Protein AF-A0A6M3Y3E1-F1 (afdb_monomer_lite)

Foldseek 3Di:
DPPPQPQDDLVVQLVLVQCCCCPVVVFVDKDAQQDFPFQLPDRARMKGDDPNFIETEHEDSAPVVVVVVCPRQQNDPPGAHAGLAYEYEYAPPRDQQVPADAQYWYWHDDPNDIHTDHHDDDDPPDRRPDDHDPRRVVRSVVSVVVVVVVVVVVD

Organism: NCBI:txid1070528

Structure (mmCIF, N/CA/C/O backbone):
data_AF-A0A6M3Y3E1-F1
#
_entry.id   AF-A0A6M3Y3E1-F1
#
loop_
_atom_site.group_PDB
_atom_site.id
_atom_site.type_symbol
_atom_site.label_atom_id
_atom_site.label_alt_id
_atom_site.label_comp_id
_atom_site.label_asym_id
_atom_site.label_entity_id
_atom_site.label_seq_id
_atom_site.pdbx_PDB_ins_code
_atom_site.Cartn_x
_atom_site.Cartn_y
_atom_site.Cartn_z
_atom_site.occupancy
_atom_site.B_iso_or_equiv
_atom_site.auth_seq_id
_atom_site.auth_comp_id
_atom_site.auth_asym_id
_atom_site.auth_atom_id
_atom_site.pdbx_PDB_model_num
ATOM 1 N N . LEU A 1 1 ? -15.604 -12.790 -28.915 1.00 36.16 1 LEU A N 1
ATOM 2 C CA . LEU A 1 1 ? -16.269 -12.763 -27.596 1.00 36.16 1 LEU A CA 1
ATOM 3 C C . LEU A 1 1 ? -15.591 -11.668 -26.795 1.00 36.16 1 LEU A C 1
ATOM 5 O O . LEU A 1 1 ? -14.444 -11.846 -26.408 1.00 36.16 1 LEU A O 1
ATOM 9 N N . VAL A 1 2 ? -16.218 -10.499 -26.695 1.00 36.09 2 VAL A N 1
ATOM 10 C CA . VAL A 1 2 ? -15.693 -9.407 -25.870 1.00 36.09 2 VAL A CA 1
ATOM 11 C C . VAL A 1 2 ? -15.930 -9.839 -24.429 1.00 36.09 2 VAL A C 1
ATOM 13 O O . VAL A 1 2 ? -17.075 -10.034 -24.037 1.00 36.09 2 VAL A O 1
ATOM 16 N N . THR A 1 3 ? -14.861 -10.113 -23.687 1.00 44.59 3 THR A N 1
ATOM 17 C CA . THR A 1 3 ? -14.948 -10.364 -22.248 1.00 44.59 3 THR A CA 1
ATOM 18 C C . THR A 1 3 ? -15.520 -9.107 -21.610 1.00 44.59 3 THR A C 1
ATOM 20 O O . THR A 1 3 ? -14.906 -8.047 -21.733 1.00 44.59 3 THR A O 1
ATOM 23 N N . GLU A 1 4 ? -16.696 -9.208 -20.993 1.00 49.97 4 GLU A N 1
ATOM 24 C CA . GLU A 1 4 ? -17.245 -8.141 -20.160 1.00 49.97 4 GLU A CA 1
ATOM 25 C C . GLU A 1 4 ? -16.169 -7.743 -19.146 1.00 49.97 4 GLU A C 1
ATOM 27 O O . GLU A 1 4 ? -15.728 -8.554 -18.328 1.00 49.97 4 GLU A O 1
ATOM 32 N N . PHE A 1 5 ? -15.668 -6.514 -19.263 1.00 56.28 5 PHE A N 1
ATOM 33 C CA . PHE A 1 5 ? -14.891 -5.919 -18.192 1.00 56.28 5 PHE A CA 1
ATOM 34 C C . PHE A 1 5 ? -15.868 -5.738 -17.039 1.00 56.28 5 PHE A C 1
ATOM 36 O O . PHE A 1 5 ? -16.832 -4.987 -17.168 1.00 56.28 5 PHE A O 1
ATOM 43 N N . ASP A 1 6 ? -15.650 -6.462 -15.947 1.00 60.41 6 ASP A N 1
ATOM 44 C CA . ASP A 1 6 ? -16.401 -6.256 -14.716 1.00 60.41 6 ASP A CA 1
ATOM 45 C C . ASP A 1 6 ? -16.026 -4.853 -14.211 1.00 60.41 6 ASP A C 1
ATOM 47 O O . ASP A 1 6 ? -14.926 -4.640 -13.694 1.00 60.41 6 ASP A O 1
ATOM 51 N N . ILE A 1 7 ? -16.861 -3.851 -14.503 1.00 67.12 7 ILE A N 1
ATOM 52 C CA . ILE A 1 7 ? -16.610 -2.461 -14.110 1.00 67.12 7 ILE A CA 1
ATOM 53 C C . ILE A 1 7 ? -16.870 -2.383 -12.607 1.00 67.12 7 ILE A C 1
ATOM 55 O O . ILE A 1 7 ? -17.998 -2.188 -12.164 1.00 67.12 7 ILE A O 1
ATOM 59 N N . MET A 1 8 ? -15.810 -2.581 -11.827 1.00 82.19 8 MET A N 1
ATOM 60 C CA . MET A 1 8 ? -15.843 -2.428 -10.378 1.00 82.19 8 MET A CA 1
ATOM 61 C C . MET A 1 8 ? -15.592 -0.971 -10.007 1.00 82.19 8 MET A C 1
ATOM 63 O O . MET A 1 8 ? -14.658 -0.339 -10.512 1.00 82.19 8 MET A O 1
ATOM 67 N N . ASP A 1 9 ? -16.411 -0.450 -9.099 1.00 89.75 9 ASP A N 1
ATOM 68 C CA . ASP A 1 9 ? -16.215 0.886 -8.551 1.00 89.75 9 ASP A CA 1
ATOM 69 C C . ASP A 1 9 ? -14.927 0.954 -7.708 1.00 89.75 9 ASP A C 1
ATOM 71 O O . ASP A 1 9 ? -14.523 -0.021 -7.065 1.00 89.75 9 ASP A O 1
ATOM 75 N N . HIS A 1 10 ? -14.273 2.118 -7.698 1.00 91.81 10 HIS A N 1
ATOM 76 C CA . HIS A 1 10 ? -13.030 2.336 -6.951 1.00 91.81 10 HIS A CA 1
ATOM 77 C C . HIS A 1 10 ? -13.244 2.151 -5.448 1.00 91.81 10 HIS A C 1
ATOM 79 O O . HIS A 1 10 ? -12.417 1.533 -4.779 1.00 91.81 10 HIS A O 1
ATOM 85 N N . ILE A 1 11 ? -14.392 2.601 -4.931 1.00 93.62 11 ILE A N 1
ATOM 86 C CA . ILE A 1 11 ? -14.766 2.418 -3.522 1.00 93.62 11 ILE A CA 1
ATOM 87 C C . ILE A 1 11 ? -14.892 0.926 -3.195 1.00 93.62 11 ILE A C 1
ATOM 89 O O . ILE A 1 11 ? -14.373 0.473 -2.172 1.00 93.62 11 ILE A O 1
ATOM 93 N N . GLU A 1 12 ? -15.503 0.133 -4.083 1.00 95.12 12 GLU A N 1
ATOM 94 C CA . GLU A 1 12 ? -15.565 -1.316 -3.888 1.00 95.12 12 GLU A CA 1
ATOM 95 C C . GLU A 1 12 ? -14.156 -1.927 -3.868 1.00 95.12 12 GLU A C 1
ATOM 97 O O . GLU A 1 12 ? -13.854 -2.726 -2.980 1.00 95.12 12 GLU A O 1
ATOM 102 N N . LEU A 1 13 ? -13.264 -1.545 -4.789 1.00 96.19 13 LEU A N 1
ATOM 103 C CA . LEU A 1 13 ? -11.883 -2.046 -4.793 1.00 9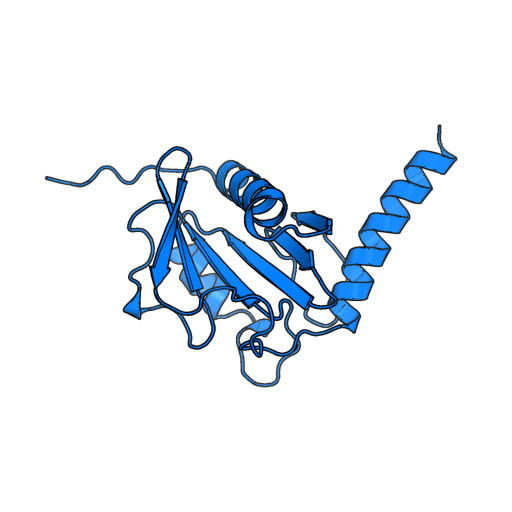6.19 13 LEU A CA 1
ATOM 104 C C . LEU A 1 13 ? -11.144 -1.716 -3.487 1.00 96.19 13 LEU A C 1
ATOM 106 O O . LEU A 1 13 ? -10.466 -2.593 -2.941 1.00 96.19 13 LEU A O 1
ATOM 110 N N . ILE A 1 14 ? -11.312 -0.504 -2.952 1.00 96.88 14 ILE A N 1
ATOM 111 C CA . ILE A 1 14 ? -10.733 -0.101 -1.663 1.00 96.88 14 ILE A CA 1
ATOM 112 C C . ILE A 1 14 ? -11.269 -0.988 -0.536 1.00 96.88 14 ILE A C 1
ATOM 114 O O . ILE A 1 14 ? -10.488 -1.559 0.230 1.00 96.88 14 ILE A O 1
ATOM 118 N N . ASP A 1 15 ? -12.583 -1.196 -0.465 1.00 96.94 15 ASP A N 1
ATOM 119 C CA . ASP A 1 15 ? -13.207 -2.072 0.530 1.00 96.94 15 ASP A CA 1
ATOM 120 C C . ASP A 1 15 ? -12.673 -3.509 0.460 1.00 96.94 15 ASP A C 1
ATOM 122 O O . ASP A 1 15 ? -12.441 -4.169 1.485 1.00 96.94 15 ASP A O 1
ATOM 126 N N . ARG A 1 16 ? -12.454 -4.015 -0.759 1.00 97.62 16 ARG A N 1
ATOM 127 C CA . ARG A 1 16 ? -11.837 -5.326 -0.993 1.00 97.62 16 ARG A CA 1
ATOM 128 C C . ARG A 1 16 ? -10.390 -5.341 -0.515 1.00 97.62 16 ARG A C 1
ATOM 130 O O . ARG A 1 16 ? -10.008 -6.296 0.165 1.00 97.62 16 ARG A O 1
ATOM 137 N N . ALA A 1 17 ? -9.612 -4.299 -0.800 1.00 98.12 17 ALA A N 1
ATOM 138 C CA . ALA A 1 17 ? -8.231 -4.168 -0.348 1.00 98.12 17 ALA A CA 1
ATOM 139 C C . ALA A 1 17 ? -8.130 -4.160 1.183 1.00 98.12 17 ALA A C 1
ATOM 141 O O . ALA A 1 17 ? -7.325 -4.904 1.747 1.00 98.12 17 ALA A O 1
ATOM 142 N N . ILE A 1 18 ? -8.986 -3.399 1.872 1.00 98.06 18 ILE A N 1
ATOM 143 C CA . ILE A 1 18 ? -9.007 -3.330 3.340 1.00 98.06 18 ILE A CA 1
ATOM 144 C C . ILE A 1 18 ? -9.248 -4.718 3.940 1.00 98.06 18 ILE A C 1
ATOM 146 O O . ILE A 1 18 ? -8.475 -5.193 4.781 1.00 98.06 18 ILE A O 1
ATOM 150 N N . LYS A 1 19 ? -10.308 -5.398 3.482 1.00 97.94 19 LYS A N 1
ATOM 151 C CA . LYS A 1 19 ? -10.665 -6.747 3.947 1.00 97.94 19 LYS A CA 1
ATOM 152 C C . LYS A 1 19 ? -9.547 -7.744 3.656 1.00 97.94 19 LYS A C 1
ATOM 154 O O . LYS A 1 19 ? -9.260 -8.606 4.484 1.00 97.94 19 LYS A O 1
ATOM 159 N N . TRP A 1 20 ? -8.895 -7.623 2.505 1.00 98.12 20 TRP A N 1
ATOM 160 C CA . TRP A 1 20 ? -7.795 -8.493 2.109 1.00 98.12 20 TRP A CA 1
ATOM 161 C C . TRP A 1 20 ? -6.564 -8.327 2.998 1.00 98.12 20 TRP A C 1
ATOM 163 O O . TRP A 1 20 ? -6.086 -9.314 3.561 1.00 98.12 20 TRP A O 1
ATOM 173 N N . LEU A 1 21 ? -6.115 -7.087 3.210 1.00 98.31 21 LEU A N 1
ATOM 174 C CA . LEU A 1 21 ? -5.015 -6.757 4.118 1.00 98.31 21 LEU A CA 1
ATOM 175 C C . LEU A 1 21 ? -5.286 -7.300 5.530 1.00 98.31 21 LEU A C 1
ATOM 177 O O . LEU A 1 21 ? -4.417 -7.924 6.145 1.00 98.31 21 LEU A O 1
ATOM 181 N N . LYS A 1 22 ? -6.514 -7.115 6.029 1.00 98.00 22 LYS A N 1
ATOM 182 C CA . LYS A 1 22 ? -6.913 -7.557 7.369 1.00 98.00 22 LYS A CA 1
ATOM 183 C C . LYS A 1 22 ? -6.966 -9.079 7.503 1.00 98.00 22 LYS A C 1
ATOM 185 O O . LYS A 1 22 ? -6.425 -9.622 8.464 1.00 98.00 22 LYS A O 1
ATOM 190 N N . ASN A 1 23 ? -7.606 -9.764 6.557 1.00 97.44 23 ASN A N 1
ATOM 191 C CA . ASN A 1 23 ? -7.957 -11.179 6.706 1.00 97.44 23 ASN A CA 1
ATOM 192 C C . ASN A 1 23 ? -6.914 -12.135 6.120 1.00 97.44 23 ASN A C 1
ATOM 194 O O . ASN A 1 23 ? -6.773 -13.245 6.619 1.00 97.44 23 ASN A O 1
ATOM 198 N N . THR A 1 24 ? -6.192 -11.722 5.074 1.00 96.31 24 THR A N 1
ATOM 199 C CA . THR A 1 24 ? -5.219 -12.584 4.376 1.00 96.31 24 THR A CA 1
ATOM 200 C C . THR A 1 24 ? -3.803 -12.362 4.882 1.00 96.31 24 THR A C 1
ATOM 202 O O . THR A 1 24 ? -3.066 -13.318 5.100 1.00 96.31 24 THR A O 1
ATOM 205 N N . PHE A 1 25 ? -3.413 -11.104 5.093 1.00 96.25 25 PHE A N 1
ATOM 206 C CA . PHE A 1 25 ? -2.068 -10.769 5.573 1.00 96.25 25 PHE A CA 1
ATOM 207 C C . PHE A 1 25 ? -2.011 -10.485 7.070 1.00 96.25 25 PHE A C 1
ATOM 209 O O . PHE A 1 25 ? -0.933 -10.239 7.607 1.00 96.25 25 PHE A O 1
ATOM 216 N N . HIS A 1 26 ? -3.156 -10.543 7.754 1.00 96.44 26 HIS A N 1
ATOM 217 C CA . HIS A 1 26 ? -3.269 -10.310 9.191 1.00 96.44 26 HIS A CA 1
ATOM 218 C C . HIS A 1 26 ? -2.705 -8.949 9.624 1.00 96.44 26 HIS A C 1
ATOM 220 O O . HIS A 1 26 ? -2.158 -8.812 10.724 1.00 96.44 26 HIS A O 1
ATOM 226 N N . CYS A 1 27 ? -2.849 -7.926 8.772 1.00 97.31 27 CYS A N 1
ATOM 227 C CA . CYS A 1 27 ? -2.510 -6.558 9.139 1.00 97.31 27 CYS A CA 1
ATOM 228 C C . CYS A 1 27 ? -3.316 -6.146 10.376 1.00 97.31 27 CYS A C 1
ATOM 230 O O . CYS A 1 27 ? -4.547 -6.214 10.408 1.00 97.31 27 CYS A O 1
ATOM 232 N N . ARG A 1 28 ? -2.612 -5.737 11.436 1.00 95.25 28 ARG A N 1
ATOM 233 C CA . ARG A 1 28 ? -3.242 -5.381 12.716 1.00 95.25 28 ARG A CA 1
ATOM 234 C C . ARG A 1 28 ? -4.035 -4.094 12.571 1.00 95.25 28 ARG A C 1
ATOM 236 O O . ARG A 1 28 ? -5.205 -4.057 12.947 1.00 95.25 28 ARG A O 1
ATOM 243 N N . ILE A 1 29 ? -3.401 -3.104 11.956 1.00 95.56 29 ILE A N 1
ATOM 244 C CA . ILE A 1 29 ? -3.997 -1.833 11.567 1.00 95.56 29 ILE A CA 1
ATOM 245 C C . ILE A 1 29 ? -4.059 -1.799 10.046 1.00 95.56 29 ILE A C 1
ATOM 247 O O . ILE A 1 29 ? -3.086 -2.162 9.382 1.00 95.56 29 ILE A O 1
ATOM 251 N N . VAL A 1 30 ? -5.209 -1.387 9.525 1.00 97.00 30 VAL A N 1
ATOM 252 C CA . VAL A 1 30 ? -5.430 -1.100 8.111 1.00 97.00 30 VAL A CA 1
ATOM 253 C C . VAL A 1 30 ? -6.109 0.256 8.040 1.00 97.00 30 VAL A C 1
ATOM 255 O O . VAL A 1 30 ? -7.049 0.504 8.791 1.00 97.00 30 VAL A O 1
ATOM 258 N N . LEU A 1 31 ? -5.602 1.121 7.174 1.00 95.38 31 LEU A N 1
ATOM 259 C CA . LEU A 1 31 ? -6.136 2.448 6.921 1.00 95.38 31 LEU A CA 1
ATOM 260 C C . LEU A 1 31 ? -6.379 2.598 5.420 1.00 95.38 31 LEU A C 1
ATOM 262 O O . LEU A 1 31 ? -5.597 2.092 4.615 1.00 95.38 31 LEU A O 1
ATOM 266 N N . SER A 1 32 ? -7.443 3.299 5.057 1.00 92.69 32 SER A N 1
ATOM 267 C CA . SER A 1 32 ? -7.740 3.720 3.688 1.00 92.69 32 SER A CA 1
ATOM 268 C C . SER A 1 32 ? -7.857 5.233 3.626 1.00 92.69 32 SER A C 1
ATOM 270 O O . SER A 1 32 ? -8.106 5.873 4.655 1.00 92.69 32 SER A O 1
ATOM 272 N N . GLU A 1 33 ? -7.596 5.793 2.442 1.00 77.94 33 GLU A N 1
ATOM 273 C CA . GLU A 1 33 ? -7.818 7.209 2.092 1.00 77.94 33 GLU A CA 1
ATOM 274 C C . GLU A 1 33 ? -7.325 8.205 3.161 1.00 77.94 33 GLU A C 1
ATOM 276 O O . GLU A 1 33 ? -7.897 9.269 3.413 1.00 77.94 33 GLU A O 1
ATOM 281 N N . SER A 1 34 ? -6.255 7.837 3.865 1.00 68.31 34 SER A N 1
ATOM 282 C CA . SER A 1 34 ? -5.811 8.571 5.041 1.00 68.31 34 SER A CA 1
ATOM 283 C C . SER A 1 34 ? -4.973 9.758 4.611 1.00 68.31 34 SER A C 1
ATOM 285 O O . SER A 1 34 ? -3.766 9.650 4.408 1.00 68.31 34 SER A O 1
ATOM 287 N N . VAL A 1 35 ? -5.637 10.906 4.491 1.00 63.75 35 VAL A N 1
ATOM 288 C CA . VAL A 1 35 ? -4.980 12.182 4.218 1.00 63.75 35 VAL A CA 1
ATOM 289 C C . VAL A 1 35 ? -4.135 12.580 5.432 1.00 63.75 35 VAL A C 1
ATOM 291 O O . VAL A 1 35 ? -4.649 12.851 6.522 1.00 63.75 35 VAL A O 1
ATOM 294 N N . ALA A 1 36 ? -2.820 12.599 5.240 1.00 69.56 36 ALA A N 1
ATOM 295 C CA . ALA A 1 36 ? -1.844 13.154 6.167 1.00 69.56 36 ALA A CA 1
ATOM 296 C C . ALA A 1 36 ? -0.822 13.969 5.367 1.00 69.56 36 ALA A C 1
ATOM 298 O O . ALA A 1 36 ? -0.524 13.643 4.218 1.00 69.56 36 ALA A O 1
ATOM 299 N N . TYR A 1 37 ? -0.259 15.018 5.970 1.00 71.50 37 TYR A N 1
ATOM 300 C CA . TYR A 1 37 ? 0.889 15.696 5.376 1.00 71.50 37 TYR A CA 1
ATOM 301 C C . TYR A 1 37 ? 2.113 14.789 5.532 1.00 71.50 37 TYR A C 1
ATOM 303 O O . TYR A 1 37 ? 2.711 14.705 6.605 1.00 71.50 37 TYR A O 1
ATOM 311 N N . THR A 1 38 ? 2.436 14.039 4.480 1.00 76.75 38 THR A N 1
ATOM 312 C CA . THR A 1 38 ? 3.525 13.062 4.495 1.00 76.75 38 THR A CA 1
ATOM 313 C C . THR A 1 38 ? 4.734 13.573 3.720 1.00 76.75 38 THR A C 1
ATOM 315 O O . THR A 1 38 ? 4.612 14.301 2.738 1.00 76.75 38 THR A O 1
ATOM 318 N N . ARG A 1 39 ? 5.936 13.140 4.120 1.00 67.19 39 ARG A N 1
ATOM 319 C CA . ARG A 1 39 ? 7.182 13.456 3.401 1.00 67.19 39 ARG A CA 1
ATOM 320 C C . ARG A 1 39 ? 7.210 12.863 1.986 1.00 67.19 39 ARG A C 1
ATOM 322 O O . ARG A 1 39 ? 7.859 13.415 1.103 1.00 67.19 39 ARG A O 1
ATOM 329 N N . SER A 1 40 ? 6.529 11.736 1.782 1.00 74.44 40 SER A N 1
ATOM 330 C CA . SER A 1 40 ? 6.334 11.132 0.456 1.00 74.44 40 SER A CA 1
ATOM 331 C C . SER A 1 40 ? 5.334 11.903 -0.414 1.00 74.44 40 SER A C 1
ATOM 333 O O . SER A 1 40 ? 5.400 11.811 -1.638 1.00 74.44 40 SER A O 1
ATOM 335 N N . GLY A 1 41 ? 4.422 12.668 0.199 1.00 79.50 41 GLY A N 1
ATOM 336 C CA . GLY A 1 41 ? 3.273 13.270 -0.475 1.00 79.50 41 GLY A CA 1
ATOM 337 C C . GLY A 1 41 ? 2.228 12.245 -0.931 1.00 79.50 41 GLY A C 1
ATOM 338 O O . GLY A 1 41 ? 1.293 12.606 -1.639 1.00 79.50 41 GLY A O 1
ATOM 339 N N . GLU A 1 42 ? 2.381 10.968 -0.562 1.00 82.62 42 GLU A N 1
ATOM 340 C CA . GLU A 1 42 ? 1.449 9.912 -0.943 1.00 82.62 42 GLU A CA 1
ATOM 341 C C . GLU A 1 42 ? 0.245 9.863 -0.006 1.00 82.62 42 GLU A C 1
ATOM 343 O O . GLU A 1 42 ? 0.383 9.944 1.217 1.00 82.62 42 GLU A O 1
ATOM 348 N N . THR A 1 43 ? -0.928 9.658 -0.604 1.00 89.62 43 THR A N 1
ATOM 349 C CA . THR A 1 43 ? -2.147 9.210 0.073 1.00 89.62 43 THR A CA 1
ATOM 350 C C . THR A 1 43 ? -2.498 7.844 -0.516 1.00 89.62 43 THR A C 1
ATOM 352 O O . THR A 1 43 ? -2.839 7.786 -1.697 1.00 89.62 43 THR A O 1
ATOM 355 N N . PRO A 1 44 ? -2.326 6.746 0.240 1.00 93.00 44 PRO A N 1
ATOM 356 C CA . PRO A 1 44 ? -2.576 5.407 -0.275 1.00 93.00 44 PRO A CA 1
ATOM 357 C C . PRO A 1 44 ? -4.078 5.110 -0.339 1.00 93.00 44 PRO A C 1
ATOM 359 O O . PRO A 1 44 ? -4.814 5.505 0.567 1.00 93.00 44 PRO A O 1
ATOM 362 N N . ASP A 1 45 ? -4.510 4.346 -1.348 1.00 95.75 45 ASP A N 1
ATOM 363 C CA . ASP A 1 45 ? -5.887 3.829 -1.407 1.00 95.75 45 ASP A CA 1
ATOM 364 C C . ASP A 1 45 ? -6.158 2.927 -0.188 1.00 95.75 45 ASP A C 1
ATOM 366 O O . 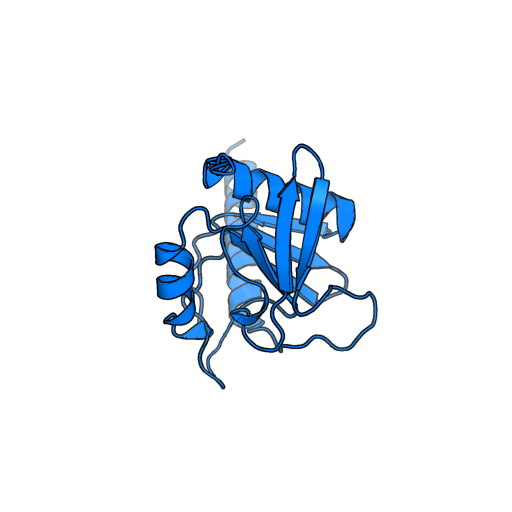ASP A 1 45 ? -7.114 3.139 0.558 1.00 95.75 45 ASP A O 1
ATOM 370 N N . ALA A 1 46 ? -5.254 1.977 0.082 1.00 97.62 46 ALA A N 1
ATOM 371 C CA . ALA A 1 46 ? -5.217 1.230 1.335 1.00 97.62 46 ALA A CA 1
ATOM 372 C C . ALA A 1 46 ? -3.780 0.906 1.767 1.00 97.62 46 ALA A C 1
ATOM 374 O O . ALA A 1 46 ? -2.897 0.635 0.953 1.00 97.62 46 ALA A O 1
ATOM 375 N N . ILE A 1 47 ? -3.536 0.888 3.075 1.00 97.88 47 ILE A N 1
ATOM 376 C CA . ILE A 1 47 ? -2.257 0.486 3.659 1.00 97.88 47 ILE A CA 1
ATOM 377 C C . ILE A 1 47 ? -2.475 -0.283 4.962 1.00 97.88 47 ILE A C 1
ATOM 379 O O . ILE A 1 47 ? -3.305 0.083 5.794 1.00 97.88 47 ILE A O 1
ATOM 383 N N . GLY A 1 48 ? -1.732 -1.373 5.140 1.00 97.81 48 GLY A N 1
ATOM 384 C CA . GLY A 1 48 ? -1.810 -2.221 6.326 1.00 97.81 48 GLY A CA 1
ATOM 385 C C . GLY A 1 48 ? -0.450 -2.460 6.967 1.00 97.81 48 GLY A C 1
ATOM 386 O O . GLY A 1 48 ? 0.548 -2.608 6.266 1.00 97.81 48 GLY A O 1
ATOM 387 N N . TRP A 1 49 ? -0.412 -2.555 8.299 1.00 97.56 49 TRP A N 1
ATOM 388 C CA . TRP A 1 49 ? 0.810 -2.818 9.066 1.00 97.56 49 TRP A CA 1
ATOM 389 C C . TRP A 1 49 ? 0.791 -4.196 9.722 1.00 97.56 49 TRP A C 1
ATOM 391 O O . TRP A 1 49 ? -0.161 -4.573 10.414 1.00 97.56 49 TRP A O 1
ATOM 401 N N . VAL A 1 50 ? 1.878 -4.944 9.535 1.00 95.50 50 VAL A N 1
ATOM 402 C CA . VAL A 1 50 ? 2.070 -6.292 10.071 1.00 95.50 50 VAL A CA 1
ATOM 403 C C . VAL A 1 50 ? 3.550 -6.536 10.393 1.00 95.50 50 VAL A C 1
ATOM 405 O O . VAL A 1 50 ? 4.423 -6.258 9.580 1.00 95.50 50 VAL A O 1
ATOM 408 N N . TYR A 1 51 ? 3.851 -7.031 11.599 1.00 90.94 51 TYR A N 1
ATOM 409 C CA . TYR A 1 51 ? 5.218 -7.361 12.058 1.00 90.94 51 TYR A CA 1
ATOM 410 C C . TYR A 1 51 ? 6.287 -6.272 11.798 1.00 90.94 51 TYR A C 1
ATOM 412 O O . TYR A 1 51 ? 7.405 -6.577 11.396 1.00 90.94 51 TYR A O 1
ATOM 420 N N . GLY A 1 52 ? 5.947 -4.993 11.999 1.00 90.06 52 GLY A N 1
ATOM 421 C CA . GLY A 1 52 ? 6.873 -3.871 11.764 1.00 90.06 52 GLY A CA 1
ATOM 422 C C . GLY A 1 52 ? 7.122 -3.548 10.284 1.00 90.06 52 GLY A C 1
ATOM 423 O O . GLY A 1 52 ? 7.994 -2.744 9.963 1.00 90.06 52 GLY A O 1
ATOM 424 N N . LYS A 1 53 ? 6.361 -4.171 9.383 1.00 95.75 53 LYS A N 1
ATOM 425 C CA . LYS A 1 53 ? 6.347 -3.920 7.944 1.00 95.75 53 LYS A CA 1
ATOM 426 C C . LYS A 1 53 ? 4.973 -3.416 7.522 1.00 95.75 53 LYS A C 1
ATOM 428 O O . LYS A 1 53 ? 3.990 -3.540 8.253 1.00 95.75 53 LYS A O 1
ATOM 433 N N . SER A 1 54 ? 4.921 -2.855 6.327 1.00 97.25 54 SER A N 1
ATOM 434 C CA . SER A 1 54 ? 3.727 -2.247 5.752 1.00 97.25 54 SER A CA 1
ATOM 435 C C . SER A 1 54 ? 3.476 -2.770 4.346 1.00 97.25 54 SER A C 1
ATOM 437 O O . SER A 1 54 ? 4.412 -3.088 3.605 1.00 97.25 54 SER A O 1
ATOM 439 N N . ILE A 1 55 ? 2.203 -2.866 3.991 1.00 98.31 55 ILE A N 1
ATOM 440 C CA . ILE A 1 55 ? 1.731 -3.323 2.691 1.00 98.31 55 ILE A CA 1
ATOM 441 C C . ILE A 1 55 ? 0.841 -2.223 2.126 1.00 98.31 55 ILE A C 1
ATOM 443 O O . ILE A 1 55 ? -0.214 -1.942 2.689 1.00 98.31 55 ILE A O 1
ATOM 447 N N . LEU A 1 56 ? 1.295 -1.603 1.041 1.00 97.81 56 LEU A N 1
ATOM 448 C CA . LEU A 1 56 ? 0.567 -0.607 0.265 1.00 97.81 56 LEU A CA 1
ATOM 449 C C . LEU A 1 56 ? -0.255 -1.310 -0.817 1.00 97.81 56 LEU A C 1
ATOM 451 O O . LEU A 1 56 ? 0.274 -2.156 -1.541 1.00 97.81 56 LEU A O 1
ATOM 455 N N . VAL A 1 57 ? -1.518 -0.924 -0.957 1.00 98.31 57 VAL A N 1
ATOM 456 C CA . VAL A 1 57 ? -2.382 -1.333 -2.062 1.00 98.31 57 VAL A CA 1
ATOM 457 C C . VAL A 1 57 ? -2.888 -0.085 -2.777 1.00 98.31 57 VAL A C 1
ATOM 459 O O . VAL A 1 57 ? -3.448 0.810 -2.152 1.00 98.31 57 VAL A O 1
ATOM 462 N N . GLU A 1 58 ? -2.682 -0.052 -4.088 1.00 97.81 58 GLU A N 1
ATOM 463 C CA . GLU A 1 58 ? -3.183 0.963 -5.011 1.00 97.81 58 GLU A CA 1
ATOM 464 C C . GLU A 1 58 ? -4.266 0.320 -5.879 1.00 97.81 58 GLU A C 1
ATOM 466 O O . GLU A 1 58 ? -3.996 -0.586 -6.674 1.00 97.81 58 GLU A O 1
ATOM 471 N N . CYS A 1 59 ? -5.502 0.768 -5.713 1.00 97.38 59 CYS A N 1
ATOM 472 C CA . CYS A 1 59 ? -6.636 0.289 -6.485 1.00 97.38 59 CYS A CA 1
ATOM 473 C C . CYS A 1 59 ? -6.678 1.029 -7.823 1.00 97.38 59 CYS A C 1
ATOM 475 O O . CYS A 1 59 ? -6.416 2.232 -7.879 1.00 97.38 59 CYS A O 1
ATOM 477 N N . LYS A 1 60 ? -6.945 0.312 -8.917 1.00 95.94 60 LYS A N 1
ATOM 478 C CA . LYS A 1 60 ? -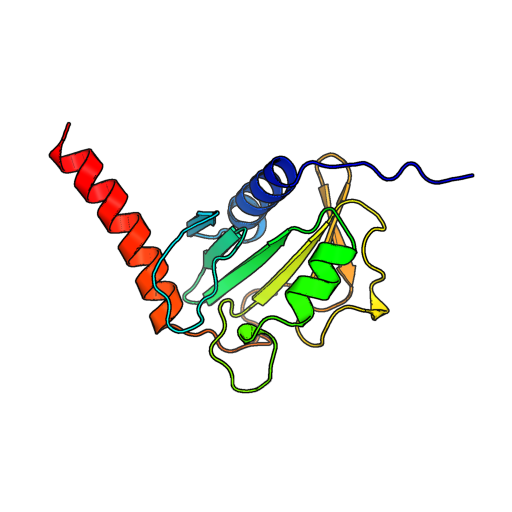7.109 0.906 -10.252 1.00 95.94 60 LYS A CA 1
ATOM 479 C C . LYS A 1 60 ? -8.309 0.261 -10.931 1.00 95.94 60 LYS A C 1
ATOM 481 O O . LYS A 1 60 ? -8.319 -0.955 -11.113 1.00 95.94 60 LYS A O 1
ATOM 486 N N . ASN A 1 61 ? -9.291 1.068 -11.315 1.00 94.12 61 ASN A N 1
ATOM 487 C CA . ASN A 1 61 ? -10.436 0.647 -12.124 1.00 94.12 61 ASN A CA 1
ATOM 488 C C . ASN A 1 61 ? -10.292 1.076 -13.597 1.00 94.12 61 ASN A C 1
ATOM 490 O O . ASN A 1 61 ? -10.886 0.440 -14.465 1.00 94.12 61 ASN A O 1
ATOM 494 N N . HIS A 1 62 ? -9.430 2.057 -13.903 1.00 93.25 62 HIS A N 1
ATOM 495 C CA . HIS A 1 62 ? -9.058 2.410 -15.273 1.00 93.25 62 HIS A CA 1
ATOM 496 C C . HIS A 1 62 ? -7.550 2.328 -15.543 1.00 93.25 62 H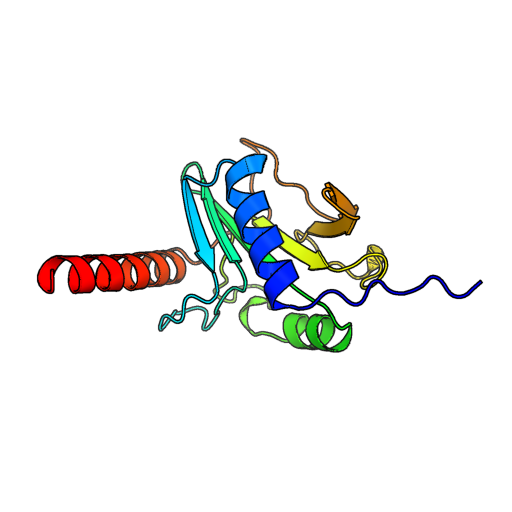IS A C 1
ATOM 498 O O . HIS A 1 62 ? -6.694 2.559 -14.686 1.00 93.25 62 HIS A O 1
ATOM 504 N N . LEU A 1 63 ? -7.204 2.030 -16.800 1.00 93.94 63 LEU A N 1
ATOM 505 C CA . LEU A 1 63 ? -5.811 1.933 -17.243 1.00 93.94 63 LEU A CA 1
ATOM 506 C C . LEU A 1 63 ? -5.103 3.303 -17.216 1.00 93.94 63 LEU A C 1
ATOM 508 O O . LEU A 1 63 ? -3.898 3.378 -16.970 1.00 93.94 63 LEU A O 1
ATOM 512 N N . SER A 1 64 ? -5.847 4.394 -17.420 1.00 93.50 64 SER A N 1
ATOM 513 C CA . SER A 1 64 ? -5.348 5.765 -17.258 1.00 93.50 64 SER A CA 1
ATOM 514 C C . SER A 1 64 ? -4.853 6.034 -15.839 1.00 93.50 64 SER A C 1
ATOM 516 O O . SER A 1 64 ? -3.796 6.646 -15.685 1.00 93.50 64 SER A O 1
ATOM 518 N N . ASP A 1 65 ? -5.547 5.524 -14.818 1.00 91.62 65 ASP A N 1
ATOM 519 C CA . ASP A 1 65 ? -5.154 5.702 -13.416 1.00 91.62 65 ASP A CA 1
ATOM 520 C C . ASP A 1 65 ? -3.849 4.974 -13.122 1.00 91.62 65 ASP A C 1
ATOM 522 O O . ASP A 1 65 ? -2.983 5.493 -12.420 1.00 91.62 65 ASP A O 1
ATOM 526 N N . PHE A 1 66 ? -3.669 3.784 -13.704 1.00 95.62 66 PHE A N 1
ATOM 527 C CA . PHE A 1 66 ? -2.415 3.041 -13.605 1.00 95.62 66 PHE A CA 1
ATOM 528 C C . PHE A 1 66 ? -1.248 3.818 -14.228 1.00 95.62 66 PHE A C 1
ATOM 530 O O . PHE A 1 66 ? -0.181 3.937 -13.623 1.00 95.62 66 PHE A O 1
ATOM 537 N N . TYR A 1 67 ? -1.433 4.391 -15.420 1.00 95.75 67 TYR A N 1
ATOM 538 C CA . TYR A 1 67 ? -0.381 5.182 -16.061 1.00 95.75 67 TYR A CA 1
ATOM 539 C C . TYR A 1 67 ? -0.106 6.513 -15.357 1.00 95.75 67 TYR A C 1
ATOM 541 O O . TYR A 1 67 ? 1.034 6.979 -15.373 1.00 95.75 67 TYR A O 1
ATOM 549 N N . ALA A 1 68 ? -1.117 7.132 -14.748 1.00 94.31 68 ALA A N 1
ATOM 550 C CA . ALA A 1 68 ? -0.933 8.316 -13.918 1.00 94.31 68 ALA A CA 1
ATOM 551 C C . ALA A 1 68 ? -0.166 7.975 -12.631 1.00 94.31 68 ALA A C 1
ATOM 553 O O . ALA A 1 68 ? 0.776 8.682 -12.273 1.00 94.31 68 ALA A O 1
ATOM 554 N N . ASP A 1 69 ? -0.506 6.858 -11.980 1.00 94.62 69 ASP A N 1
ATOM 555 C CA . ASP A 1 69 ? 0.168 6.390 -10.769 1.00 94.62 69 ASP A CA 1
ATOM 556 C C . ASP A 1 69 ? 1.663 6.152 -10.993 1.00 94.62 69 ASP A C 1
ATOM 558 O O . ASP A 1 69 ? 2.477 6.611 -10.195 1.00 94.62 69 ASP A O 1
ATOM 562 N N . GLN A 1 70 ? 2.038 5.528 -12.113 1.00 94.75 70 GLN A N 1
ATOM 563 C CA . GLN A 1 70 ? 3.443 5.285 -12.458 1.00 94.75 70 GLN A CA 1
ATOM 564 C C . GLN A 1 70 ? 4.284 6.564 -12.590 1.00 94.75 70 GLN A C 1
ATOM 566 O O . GLN A 1 70 ? 5.507 6.504 -12.477 1.00 94.75 70 GLN A O 1
ATOM 571 N N . LYS A 1 71 ? 3.650 7.721 -12.809 1.00 94.88 71 LYS A N 1
ATOM 572 C CA . LYS A 1 71 ? 4.325 9.023 -12.911 1.00 94.88 71 LYS A CA 1
ATOM 573 C C . LYS A 1 71 ? 4.474 9.728 -11.558 1.00 94.88 71 LYS A C 1
ATOM 575 O O . LYS A 1 71 ? 5.108 10.782 -11.503 1.00 94.88 71 LYS A O 1
ATOM 580 N N . LYS A 1 72 ? 3.894 9.197 -10.471 1.00 93.19 72 LYS A N 1
ATOM 581 C CA . LYS A 1 72 ? 4.009 9.794 -9.131 1.00 93.19 72 LYS A CA 1
ATOM 582 C C . LYS A 1 72 ? 5.473 9.826 -8.689 1.00 93.19 72 LYS A C 1
ATOM 584 O O . LYS A 1 72 ? 6.240 8.896 -8.931 1.00 93.19 72 LYS A O 1
ATOM 589 N N . ARG A 1 73 ? 5.842 10.873 -7.944 1.00 93.19 73 ARG A N 1
ATOM 590 C CA . ARG A 1 73 ? 7.208 11.064 -7.430 1.00 93.19 73 ARG A CA 1
ATOM 591 C C . ARG A 1 73 ? 7.721 9.854 -6.641 1.00 93.19 73 ARG A C 1
ATOM 593 O O . ARG A 1 73 ? 8.874 9.472 -6.796 1.00 93.19 73 ARG A O 1
ATOM 600 N N . SER A 1 74 ? 6.859 9.237 -5.838 1.00 92.94 74 SER A N 1
ATOM 601 C CA . SER A 1 74 ? 7.151 8.047 -5.028 1.00 92.94 74 SER A CA 1
ATOM 602 C C . SER A 1 74 ? 7.454 6.778 -5.836 1.00 92.94 74 SER A C 1
ATOM 604 O O . SER A 1 74 ? 7.850 5.758 -5.269 1.00 92.94 74 SER A O 1
ATOM 606 N N . ARG A 1 75 ? 7.265 6.803 -7.161 1.00 94.25 75 ARG A N 1
ATOM 607 C CA . ARG A 1 75 ? 7.620 5.693 -8.054 1.00 94.25 75 ARG A CA 1
ATOM 608 C C . ARG A 1 75 ? 9.049 5.799 -8.581 1.00 94.25 75 ARG A C 1
ATOM 610 O O . ARG A 1 75 ? 9.573 4.804 -9.077 1.00 94.25 75 ARG A O 1
ATOM 617 N N . PHE A 1 76 ? 9.705 6.953 -8.441 1.00 92.69 76 PHE A N 1
ATOM 618 C CA . PHE A 1 76 ? 11.086 7.125 -8.889 1.00 92.69 76 PHE A CA 1
ATOM 619 C C . PHE A 1 76 ? 12.101 6.575 -7.873 1.00 92.69 76 PHE A C 1
ATOM 621 O O . PHE A 1 76 ? 11.915 6.740 -6.662 1.00 92.69 76 PHE A O 1
ATOM 628 N N . PRO A 1 77 ? 13.207 5.960 -8.338 1.00 88.69 77 PRO A N 1
ATOM 629 C CA . PRO A 1 77 ? 14.267 5.471 -7.462 1.00 88.69 77 PRO A CA 1
ATOM 630 C C . PRO A 1 77 ? 14.798 6.555 -6.515 1.00 88.69 77 PRO A C 1
ATOM 632 O O . PRO A 1 77 ? 15.016 7.696 -6.914 1.00 88.69 77 PRO A O 1
ATOM 635 N N . GLY A 1 78 ? 15.009 6.191 -5.249 1.00 90.25 78 GLY A N 1
ATOM 636 C CA . GLY A 1 78 ? 15.540 7.091 -4.219 1.00 90.25 78 GLY A CA 1
ATOM 637 C C . GLY A 1 78 ? 14.535 8.096 -3.643 1.00 90.25 78 GLY A C 1
ATOM 638 O O . GLY A 1 78 ? 14.857 8.768 -2.663 1.00 90.25 78 GLY A O 1
ATOM 639 N N . MET A 1 79 ? 13.319 8.195 -4.188 1.00 94.75 79 MET A N 1
ATOM 640 C CA . MET A 1 79 ? 12.281 9.049 -3.610 1.00 94.75 79 MET A CA 1
ATOM 641 C C . MET A 1 79 ? 11.616 8.377 -2.399 1.00 94.75 79 MET A C 1
ATOM 643 O O . MET A 1 79 ? 11.419 7.158 -2.404 1.00 94.75 79 MET A O 1
ATOM 647 N N . PRO A 1 80 ? 11.234 9.146 -1.359 1.00 94.38 80 PRO A N 1
ATOM 648 C CA . PRO A 1 80 ? 10.456 8.612 -0.249 1.00 94.38 80 PRO A CA 1
ATOM 649 C C . PRO A 1 80 ? 9.129 8.037 -0.748 1.00 94.38 80 PRO A C 1
ATOM 651 O O . PRO A 1 80 ? 8.398 8.709 -1.474 1.00 94.38 80 PRO A O 1
ATOM 654 N N . ALA A 1 81 ? 8.817 6.815 -0.329 1.00 96.06 81 ALA A N 1
ATOM 655 C CA . ALA A 1 81 ? 7.612 6.112 -0.745 1.00 96.06 81 ALA A CA 1
ATOM 656 C C . ALA A 1 81 ? 7.090 5.197 0.366 1.00 96.06 81 ALA A C 1
ATOM 658 O O . ALA A 1 81 ? 7.867 4.730 1.202 1.00 96.06 81 ALA A O 1
ATOM 659 N N . LEU A 1 82 ? 5.784 4.956 0.382 1.00 96.38 82 LEU A N 1
ATOM 660 C CA . LEU A 1 82 ? 5.109 4.090 1.347 1.00 96.38 82 LEU A CA 1
ATOM 661 C C . LEU A 1 82 ? 5.246 2.607 0.977 1.00 96.38 82 LEU A C 1
ATOM 663 O O . LEU A 1 82 ? 5.508 2.251 -0.173 1.00 96.38 82 LEU A O 1
ATOM 667 N N . GLY A 1 83 ? 4.997 1.730 1.952 1.00 96.94 83 GLY A N 1
ATOM 668 C CA . GLY A 1 83 ? 4.881 0.292 1.732 1.00 96.94 83 GLY A CA 1
ATOM 669 C C . GLY A 1 83 ? 6.222 -0.410 1.516 1.00 96.94 83 GLY A C 1
ATOM 670 O O . GLY A 1 83 ? 6.976 -0.112 0.588 1.00 96.94 83 GLY A O 1
ATOM 671 N N . HIS A 1 84 ? 6.484 -1.414 2.348 1.00 97.88 84 HIS A N 1
ATOM 672 C CA . HIS A 1 84 ? 7.562 -2.378 2.115 1.00 97.88 84 HIS A CA 1
ATOM 673 C C . HIS A 1 84 ? 7.193 -3.350 0.990 1.00 97.88 84 HIS A C 1
ATOM 675 O O . HIS A 1 84 ? 8.031 -3.737 0.177 1.00 97.88 84 HIS A O 1
ATOM 681 N N . TRP A 1 85 ? 5.914 -3.714 0.940 1.00 98.31 85 TRP A N 1
ATOM 682 C CA . TRP A 1 85 ? 5.281 -4.408 -0.173 1.00 98.31 85 TRP A CA 1
ATOM 683 C C . TRP A 1 85 ? 4.282 -3.470 -0.831 1.00 98.31 85 TRP A C 1
ATOM 685 O O . TRP A 1 85 ? 3.633 -2.685 -0.138 1.00 98.31 85 TRP A O 1
ATOM 695 N N . ARG A 1 86 ? 4.175 -3.538 -2.157 1.00 98.25 86 ARG A N 1
ATOM 696 C CA . ARG A 1 86 ? 3.338 -2.630 -2.943 1.00 98.25 86 ARG A CA 1
ATOM 697 C C . ARG A 1 86 ? 2.580 -3.420 -3.988 1.00 98.25 86 ARG A C 1
ATOM 699 O O . ARG A 1 86 ? 3.194 -4.145 -4.776 1.00 98.25 86 ARG A O 1
ATOM 706 N N . PHE A 1 87 ? 1.262 -3.303 -3.971 1.00 98.69 87 PHE A N 1
ATOM 707 C CA . PHE A 1 87 ? 0.384 -4.085 -4.824 1.00 98.69 87 PHE A CA 1
ATOM 708 C C . PHE A 1 87 ? -0.585 -3.192 -5.581 1.00 98.69 87 PHE A C 1
ATOM 710 O O . PHE A 1 87 ? -1.149 -2.261 -5.014 1.00 98.69 87 PHE A O 1
ATOM 717 N N . TYR A 1 88 ? -0.807 -3.519 -6.848 1.00 98.50 88 TYR A N 1
ATOM 718 C CA . TYR A 1 88 ? -1.976 -3.063 -7.581 1.00 98.50 88 TYR A CA 1
ATOM 719 C C . TYR A 1 88 ? -3.119 -4.054 -7.370 1.00 98.50 88 TYR A C 1
ATOM 721 O O . TYR A 1 88 ? -2.905 -5.269 -7.455 1.00 98.50 88 TYR A O 1
ATOM 729 N N . LEU A 1 89 ? -4.318 -3.532 -7.115 1.00 98.38 89 LEU A N 1
ATOM 730 C CA . LEU A 1 89 ? -5.558 -4.302 -7.087 1.00 98.38 89 LEU A CA 1
ATOM 731 C C . LEU A 1 89 ? -6.513 -3.764 -8.154 1.00 98.38 89 LEU A C 1
ATOM 733 O O . LEU A 1 89 ? -6.819 -2.573 -8.165 1.00 98.38 89 LEU A O 1
ATOM 737 N N . THR A 1 90 ? -6.973 -4.631 -9.052 1.00 97.56 90 THR A N 1
ATOM 738 C CA . THR A 1 90 ? -7.807 -4.222 -10.190 1.00 97.56 90 THR A CA 1
ATOM 739 C C . THR A 1 90 ? -8.992 -5.157 -10.408 1.00 97.56 90 THR A C 1
ATOM 741 O O . THR A 1 90 ? -8.998 -6.284 -9.898 1.00 97.56 90 THR A O 1
ATOM 744 N N . PRO A 1 91 ? -9.975 -4.753 -11.229 1.00 96.50 91 PRO A N 1
ATOM 745 C CA . PRO A 1 91 ? -10.854 -5.706 -11.883 1.00 96.50 91 PRO A CA 1
ATOM 746 C C . PRO A 1 91 ? -10.061 -6.661 -12.792 1.00 96.50 91 PRO A C 1
ATOM 748 O O . PRO A 1 91 ? -8.898 -6.382 -13.128 1.00 96.50 91 PRO A O 1
ATOM 751 N N . PRO A 1 92 ? -10.666 -7.782 -13.216 1.00 95.69 92 PRO A N 1
ATOM 752 C CA . PRO A 1 92 ? -10.027 -8.731 -14.117 1.00 95.69 92 PRO A CA 1
ATOM 753 C C . PRO A 1 92 ? -9.545 -8.084 -15.420 1.00 95.69 92 PRO A C 1
ATOM 755 O O . PRO A 1 92 ? -10.269 -7.312 -16.045 1.00 95.69 92 PRO A O 1
ATOM 758 N N . ASN A 1 93 ? -8.347 -8.462 -15.868 1.00 93.75 93 ASN A N 1
ATOM 759 C CA . ASN A 1 93 ? -7.781 -8.125 -17.175 1.00 93.75 93 ASN A CA 1
ATOM 760 C C . ASN A 1 93 ? -7.534 -6.625 -17.436 1.00 93.75 93 ASN A C 1
ATOM 762 O O . ASN A 1 93 ? -7.304 -6.247 -18.585 1.00 93.75 93 ASN A O 1
ATOM 766 N N . LEU A 1 94 ? -7.542 -5.765 -16.408 1.00 95.25 94 LEU A N 1
ATOM 767 C CA . LEU A 1 94 ? -7.297 -4.328 -16.592 1.00 95.25 94 LEU A CA 1
ATOM 768 C C . LEU A 1 94 ? -5.830 -4.018 -16.932 1.00 95.25 94 LEU A C 1
ATOM 770 O O . LEU A 1 94 ? -5.550 -3.239 -17.842 1.00 95.25 94 LEU A O 1
ATOM 774 N N . ILE A 1 95 ? -4.886 -4.606 -16.189 1.00 95.56 95 ILE A N 1
ATOM 775 C CA . ILE A 1 95 ? -3.445 -4.379 -16.361 1.00 95.56 95 ILE A CA 1
ATOM 776 C C . ILE A 1 95 ? -2.797 -5.684 -16.802 1.00 95.56 95 ILE A C 1
ATOM 778 O O . ILE A 1 95 ? -2.915 -6.714 -16.142 1.00 95.56 95 ILE A O 1
ATOM 782 N N . HIS A 1 96 ? -2.045 -5.643 -17.898 1.00 95.06 96 HIS A N 1
ATOM 783 C CA . HIS A 1 96 ? -1.274 -6.804 -18.316 1.00 95.06 96 HIS A CA 1
ATOM 784 C C . HIS A 1 96 ? -0.058 -7.005 -17.392 1.00 95.06 96 HIS A C 1
ATOM 786 O O . HIS A 1 96 ? 0.700 -6.069 -17.137 1.00 95.06 96 HIS A O 1
ATOM 792 N N . HIS A 1 97 ? 0.170 -8.235 -16.920 1.00 93.56 97 HIS A N 1
ATOM 793 C CA . HIS A 1 97 ? 1.193 -8.552 -15.910 1.00 93.56 97 HIS A CA 1
ATOM 794 C C . HIS A 1 97 ? 2.620 -8.107 -16.287 1.00 93.56 97 HIS A C 1
ATOM 796 O O . HIS A 1 97 ? 3.412 -7.768 -15.414 1.00 93.56 97 HIS A O 1
ATOM 802 N N . ASN A 1 98 ? 2.955 -8.063 -17.582 1.00 94.06 98 ASN A N 1
ATOM 803 C CA . ASN A 1 98 ? 4.262 -7.591 -18.065 1.00 94.06 98 ASN A CA 1
ATOM 804 C C . ASN A 1 98 ? 4.489 -6.072 -17.918 1.00 94.06 98 ASN A C 1
ATOM 806 O O . ASN A 1 98 ? 5.590 -5.598 -18.187 1.00 94.06 98 ASN A O 1
ATOM 810 N N . LYS A 1 99 ? 3.463 -5.301 -17.537 1.00 95.06 99 LYS A N 1
ATOM 811 C CA . LYS A 1 99 ? 3.562 -3.857 -17.288 1.00 95.06 99 LYS A CA 1
ATOM 812 C C . LYS A 1 99 ? 3.871 -3.526 -15.833 1.00 95.06 99 LYS A C 1
ATOM 814 O O . LYS A 1 99 ? 4.074 -2.360 -15.517 1.00 95.06 99 LYS A O 1
ATOM 819 N N . ILE A 1 100 ? 3.876 -4.521 -14.950 1.00 96.06 100 ILE A N 1
ATOM 820 C CA . ILE A 1 100 ? 4.036 -4.300 -13.517 1.00 96.06 100 ILE A CA 1
ATOM 821 C C . ILE A 1 100 ? 5.491 -3.932 -13.211 1.00 96.06 100 ILE A C 1
ATOM 823 O O . ILE A 1 100 ? 6.392 -4.680 -13.599 1.00 96.06 100 ILE A O 1
ATOM 827 N N . PRO A 1 101 ? 5.744 -2.797 -12.529 1.00 95.94 101 PRO A N 1
ATOM 828 C CA . PRO A 1 101 ? 7.099 -2.399 -12.173 1.00 95.94 101 PRO A CA 1
ATOM 829 C C . PRO A 1 101 ? 7.784 -3.442 -11.284 1.00 95.94 101 PRO A C 1
ATOM 831 O O . PRO A 1 101 ? 7.141 -4.111 -10.473 1.00 95.94 101 PRO A O 1
ATOM 834 N N . SER A 1 102 ? 9.110 -3.547 -11.393 1.00 96.12 102 SER A N 1
ATOM 835 C CA . SER A 1 102 ? 9.890 -4.467 -10.558 1.00 96.12 102 SER A CA 1
ATOM 836 C C . SER A 1 102 ? 9.613 -4.238 -9.068 1.00 96.12 102 SER A C 1
ATOM 838 O O . SER A 1 102 ? 9.520 -3.100 -8.604 1.00 96.12 102 SER A O 1
ATOM 840 N N . GLY A 1 103 ? 9.445 -5.331 -8.323 1.00 96.50 103 GLY A N 1
ATOM 841 C CA . GLY A 1 103 ? 9.113 -5.315 -6.900 1.00 96.50 103 GLY A CA 1
ATOM 842 C C . GLY A 1 103 ? 7.621 -5.152 -6.582 1.00 96.50 103 GLY A C 1
ATOM 843 O O . GLY A 1 103 ? 7.217 -5.560 -5.493 1.00 96.50 103 GLY A O 1
ATOM 844 N N . TRP A 1 104 ? 6.793 -4.650 -7.504 1.00 98.19 104 TRP A N 1
ATOM 845 C CA . TRP A 1 104 ? 5.338 -4.576 -7.325 1.00 98.19 104 TRP A CA 1
ATOM 846 C C . TRP A 1 104 ? 4.660 -5.913 -7.621 1.00 98.19 104 TRP A C 1
ATOM 848 O O . TRP A 1 104 ? 5.170 -6.720 -8.395 1.00 98.19 104 TRP A O 1
ATOM 858 N N . GLY A 1 105 ? 3.493 -6.138 -7.022 1.00 98.31 105 GLY A N 1
ATOM 859 C CA . GLY A 1 105 ? 2.603 -7.257 -7.353 1.00 98.31 105 GLY A CA 1
ATOM 860 C C . GLY A 1 105 ? 1.289 -6.791 -7.971 1.00 98.31 105 GLY A C 1
ATOM 861 O O . GLY A 1 105 ? 0.799 -5.713 -7.645 1.00 98.31 105 GLY A O 1
ATOM 862 N N . LEU A 1 106 ? 0.704 -7.615 -8.835 1.00 98.62 106 LEU A N 1
ATOM 863 C CA . LEU A 1 106 ? -0.620 -7.415 -9.422 1.00 98.62 106 LEU A CA 1
ATOM 864 C C . LEU A 1 106 ? -1.584 -8.482 -8.926 1.00 98.62 106 LEU A C 1
ATOM 866 O O . LEU A 1 106 ? -1.326 -9.687 -9.048 1.00 98.62 106 LEU A O 1
ATOM 870 N N . TYR A 1 107 ? -2.723 -8.016 -8.433 1.00 98.62 107 TYR A N 1
ATOM 871 C CA . TYR A 1 107 ? -3.833 -8.843 -8.010 1.00 98.62 107 TYR A CA 1
ATOM 872 C C . TYR A 1 107 ? -5.128 -8.373 -8.665 1.00 98.62 107 TYR A C 1
ATOM 874 O O . TYR A 1 107 ? -5.343 -7.182 -8.870 1.00 98.62 107 TYR A O 1
ATOM 882 N N . GLU A 1 108 ? -6.007 -9.325 -8.951 1.00 98.06 108 GLU A N 1
ATOM 883 C CA . GLU A 1 108 ? -7.322 -9.067 -9.528 1.00 98.06 108 GLU A CA 1
ATOM 884 C C . GLU A 1 108 ? -8.433 -9.564 -8.610 1.00 98.06 108 GLU A C 1
ATOM 886 O O . GLU A 1 108 ? -8.328 -10.651 -8.027 1.00 98.06 108 GLU A O 1
ATOM 891 N N . VAL A 1 109 ? -9.526 -8.808 -8.534 1.00 97.62 109 VAL A N 1
ATOM 892 C CA . VAL A 1 109 ? -10.756 -9.231 -7.858 1.00 97.62 109 VAL A CA 1
ATOM 893 C C . VAL A 1 109 ? -11.587 -10.096 -8.807 1.00 97.62 109 VAL A C 1
ATOM 895 O O . VAL A 1 109 ? -11.998 -9.647 -9.866 1.00 97.62 109 VAL A O 1
ATOM 898 N N . HIS A 1 110 ? -11.850 -11.344 -8.417 1.00 95.00 110 HIS A N 1
ATOM 899 C CA . HIS A 1 110 ? -12.694 -12.300 -9.145 1.00 95.00 110 HIS A CA 1
ATOM 900 C C . HIS A 1 110 ? -13.827 -12.761 -8.226 1.00 95.00 110 HIS A C 1
ATOM 902 O O . HIS A 1 110 ? -13.654 -13.668 -7.399 1.00 95.00 110 HIS A O 1
ATOM 908 N N . GLY A 1 111 ? -14.985 -12.105 -8.319 1.00 91.56 111 GLY A N 1
ATOM 909 C CA . GLY A 1 111 ? -16.102 -12.328 -7.401 1.00 91.56 111 GLY A CA 1
ATOM 910 C C . GLY A 1 111 ? -15.685 -12.076 -5.949 1.00 91.56 111 GLY A C 1
ATOM 911 O O . GLY A 1 111 ? -15.414 -10.946 -5.557 1.00 91.56 111 GLY A O 1
ATOM 912 N N . LYS A 1 112 ? -15.617 -13.125 -5.116 1.00 90.56 112 LYS A N 1
ATOM 913 C CA . LYS A 1 112 ? -15.178 -13.031 -3.703 1.00 90.56 112 LYS A CA 1
ATOM 914 C C . LYS A 1 112 ? -13.675 -13.245 -3.489 1.00 90.56 112 LYS A C 1
ATOM 916 O O . LYS A 1 112 ? -13.205 -13.104 -2.363 1.00 90.56 112 LYS A O 1
ATOM 921 N N . LYS A 1 113 ? -12.929 -13.625 -4.527 1.00 95.38 113 LYS A N 1
ATOM 922 C CA . LYS A 1 113 ? -11.511 -13.987 -4.426 1.00 95.38 113 LYS A CA 1
ATOM 923 C C . LYS A 1 113 ? -10.629 -12.852 -4.931 1.00 95.38 113 LYS A C 1
ATOM 925 O O . LYS A 1 113 ? -11.011 -12.132 -5.844 1.00 95.38 113 LYS A O 1
ATOM 930 N N . ILE A 1 114 ? -9.430 -12.749 -4.368 1.00 98.06 114 ILE A N 1
ATOM 931 C CA . ILE A 1 114 ? -8.356 -11.904 -4.890 1.00 98.06 114 ILE A CA 1
ATOM 932 C C . ILE A 1 114 ? -7.253 -12.834 -5.372 1.00 98.06 114 ILE A C 1
ATOM 934 O O . ILE A 1 114 ? -6.746 -13.657 -4.607 1.00 98.06 114 ILE A O 1
ATOM 938 N N . LEU A 1 115 ? -6.936 -12.753 -6.661 1.00 97.88 115 LEU A N 1
ATOM 939 C CA . LEU A 1 115 ? -6.047 -13.686 -7.339 1.00 97.88 115 LEU A CA 1
ATOM 940 C C . LEU A 1 115 ? -4.792 -12.964 -7.810 1.00 97.88 115 LEU A C 1
ATOM 942 O O . LEU A 1 115 ? -4.870 -11.922 -8.449 1.00 97.88 115 LEU A O 1
ATOM 946 N N . HIS A 1 116 ? -3.629 -13.544 -7.529 1.00 98.19 116 HIS A N 1
ATOM 947 C CA . HIS A 1 116 ? -2.363 -13.031 -8.039 1.00 98.19 116 HIS A CA 1
ATOM 948 C C . HIS A 1 116 ? -2.255 -13.240 -9.554 1.00 98.19 116 HIS A C 1
ATOM 950 O O . HIS A 1 116 ? -2.588 -14.318 -10.062 1.00 98.19 116 HIS A O 1
ATOM 956 N N . ARG A 1 117 ? -1.738 -12.235 -10.263 1.00 97.62 117 ARG A N 1
ATOM 957 C CA . ARG A 1 117 ? -1.570 -12.256 -11.725 1.00 97.62 117 ARG A CA 1
ATOM 958 C C . ARG A 1 117 ? -0.159 -11.983 -12.207 1.00 97.62 117 ARG A C 1
ATOM 960 O O . ARG A 1 117 ? 0.162 -12.354 -13.329 1.00 97.62 117 ARG A O 1
ATOM 967 N N . GLY A 1 118 ? 0.700 -11.410 -11.374 1.00 97.31 118 GLY A N 1
ATOM 968 C CA . GLY A 1 118 ? 2.100 -11.221 -11.730 1.00 97.31 118 GLY A CA 1
ATOM 969 C C . GLY A 1 118 ? 2.853 -10.349 -10.741 1.00 97.31 118 GLY A C 1
ATOM 970 O O . GLY A 1 118 ? 2.250 -9.684 -9.904 1.00 97.31 118 GLY A O 1
ATOM 971 N N . GLY A 1 119 ? 4.176 -10.347 -10.870 1.00 97.31 119 GLY A N 1
ATOM 972 C CA . GLY A 1 119 ? 5.056 -9.598 -9.981 1.00 97.31 119 GLY A CA 1
ATOM 973 C C . GLY A 1 119 ? 5.231 -10.253 -8.607 1.00 97.31 119 GLY A C 1
ATOM 974 O O . GLY A 1 119 ? 5.151 -11.475 -8.463 1.00 97.31 119 GLY A O 1
ATOM 975 N N . SER A 1 120 ? 5.531 -9.423 -7.612 1.00 97.00 120 SER A N 1
ATOM 976 C CA . SER A 1 120 ? 5.870 -9.833 -6.250 1.00 97.00 120 SER A CA 1
ATOM 977 C C . SER A 1 120 ? 4.658 -10.286 -5.434 1.00 97.00 120 SER A C 1
ATOM 979 O O . SER A 1 120 ? 3.584 -9.683 -5.478 1.00 97.00 120 SER A O 1
ATOM 981 N N . LYS A 1 121 ? 4.871 -11.278 -4.564 1.00 96.81 121 LYS A N 1
ATOM 982 C CA . LYS A 1 121 ? 3.902 -11.708 -3.547 1.00 96.81 121 LYS A CA 1
ATOM 983 C C . LYS A 1 121 ? 4.393 -11.366 -2.154 1.00 96.81 121 LYS A C 1
ATOM 985 O O . LYS A 1 121 ? 5.579 -11.491 -1.890 1.00 96.81 121 LYS A O 1
ATOM 990 N N . TYR A 1 122 ? 3.476 -11.016 -1.254 1.00 95.94 122 TYR A N 1
ATOM 991 C CA . TYR A 1 122 ? 3.814 -10.949 0.164 1.00 95.94 122 TYR A CA 1
ATOM 992 C C . TYR A 1 122 ? 4.163 -12.352 0.659 1.00 95.94 122 TYR A C 1
ATOM 994 O O . TYR A 1 122 ? 3.322 -13.253 0.605 1.00 95.94 122 TYR A O 1
ATOM 1002 N N . ILE A 1 123 ? 5.384 -12.522 1.159 1.00 92.69 123 ILE A N 1
ATOM 1003 C CA . ILE A 1 123 ? 5.823 -13.757 1.801 1.00 92.69 123 ILE A CA 1
ATOM 1004 C C . ILE A 1 123 ? 6.321 -13.414 3.200 1.00 92.69 123 ILE A C 1
ATOM 1006 O O . ILE A 1 123 ? 7.125 -12.503 3.414 1.00 92.69 123 ILE A O 1
ATOM 1010 N N . LYS A 1 124 ? 5.783 -14.130 4.187 1.00 88.06 124 LYS A N 1
ATOM 1011 C CA . LYS A 1 124 ? 6.096 -13.901 5.594 1.00 88.06 124 LYS A CA 1
ATOM 1012 C C . LYS A 1 124 ? 7.578 -14.201 5.839 1.00 88.06 124 LYS A C 1
ATOM 1014 O O . LYS A 1 124 ? 8.054 -15.260 5.451 1.00 88.06 124 LYS A O 1
ATOM 1019 N N . TYR A 1 125 ? 8.265 -13.285 6.522 1.00 86.50 125 TYR A N 1
ATOM 1020 C CA . TYR A 1 125 ? 9.697 -13.353 6.863 1.00 86.50 125 TYR A CA 1
ATOM 1021 C C . TYR A 1 125 ? 10.684 -13.189 5.701 1.00 86.50 125 TYR A C 1
ATOM 1023 O O . TYR A 1 125 ? 11.888 -13.151 5.946 1.00 86.50 125 TYR A O 1
ATOM 1031 N N . GLU A 1 126 ? 10.212 -13.017 4.467 1.00 90.81 126 GLU A N 1
ATOM 1032 C CA . GLU A 1 126 ? 11.098 -12.664 3.363 1.00 90.81 126 GLU A CA 1
ATOM 1033 C C . GLU A 1 126 ? 11.478 -11.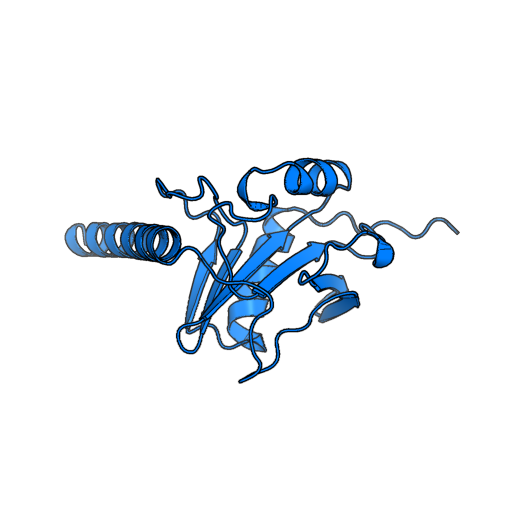184 3.376 1.00 90.81 126 GLU A C 1
ATOM 1035 O O . GLU A 1 126 ? 10.762 -10.315 3.894 1.00 90.81 126 GLU A O 1
ATOM 1040 N N . LYS A 1 127 ? 12.637 -10.898 2.775 1.00 93.88 127 LYS A N 1
ATOM 1041 C CA . LYS A 1 127 ? 13.096 -9.530 2.562 1.00 93.88 127 LYS A CA 1
ATOM 1042 C C . LYS A 1 127 ? 12.118 -8.821 1.627 1.00 93.88 127 LYS A C 1
ATOM 1044 O O . LYS A 1 127 ? 11.848 -9.289 0.525 1.00 93.88 127 LYS A O 1
ATOM 1049 N N . SER A 1 128 ? 11.609 -7.675 2.069 1.00 95.69 128 SER A N 1
ATOM 1050 C CA . SER A 1 128 ? 10.702 -6.868 1.264 1.00 95.69 128 SER A CA 1
ATOM 1051 C C . SER A 1 128 ? 11.407 -6.277 0.032 1.00 95.69 128 SER A C 1
ATOM 1053 O O . SER A 1 128 ? 12.584 -5.921 0.134 1.00 95.69 128 SER A O 1
ATOM 1055 N N . PRO A 1 129 ? 10.707 -6.106 -1.107 1.00 96.50 129 PRO A N 1
ATOM 1056 C CA . PRO A 1 129 ? 11.284 -5.507 -2.313 1.00 96.50 129 PRO A CA 1
ATOM 1057 C C . PRO A 1 129 ? 11.661 -4.036 -2.129 1.00 96.50 129 PRO A C 1
ATOM 1059 O O . PRO A 1 129 ? 12.536 -3.531 -2.828 1.00 96.50 129 PRO A O 1
ATOM 1062 N N . PHE A 1 130 ? 11.003 -3.353 -1.188 1.00 96.81 130 PHE A N 1
ATOM 1063 C CA . PHE A 1 130 ? 11.207 -1.938 -0.921 1.00 96.81 130 PHE A CA 1
ATOM 1064 C C . PHE A 1 130 ? 11.530 -1.669 0.547 1.00 96.81 130 PHE A C 1
ATOM 1066 O O . PHE A 1 130 ? 11.101 -2.390 1.457 1.00 96.81 130 PHE A O 1
ATOM 1073 N N . GLU A 1 131 ? 12.234 -0.560 0.758 1.00 95.44 131 GLU A N 1
ATOM 1074 C CA . GLU A 1 131 ? 12.224 0.169 2.020 1.00 95.44 131 GLU A CA 1
ATOM 1075 C C . GLU A 1 131 ? 11.077 1.180 2.000 1.00 95.44 131 GLU A C 1
ATOM 1077 O O . GLU A 1 131 ? 10.811 1.817 0.976 1.00 95.44 131 GLU A O 1
ATOM 1082 N N . SER A 1 132 ? 10.399 1.325 3.137 1.00 95.56 132 SER A N 1
ATOM 1083 C CA . SER A 1 132 ? 9.335 2.314 3.288 1.00 95.56 132 SER A CA 1
ATOM 1084 C C . SER A 1 132 ? 9.818 3.575 4.006 1.00 95.56 132 SER A C 1
ATOM 1086 O O . SER A 1 132 ? 10.654 3.521 4.912 1.00 95.56 132 SER A O 1
ATOM 1088 N N . CYS A 1 133 ? 9.240 4.722 3.649 1.00 96.38 133 CYS A N 1
ATOM 1089 C CA . CYS A 1 133 ? 9.394 5.975 4.372 1.00 96.38 133 CYS A CA 1
ATOM 1090 C C . CYS A 1 133 ? 8.660 5.912 5.721 1.00 96.38 133 CYS A C 1
ATOM 1092 O O . CYS A 1 133 ? 7.491 6.287 5.834 1.00 96.38 133 CYS A O 1
ATOM 1094 N N . ARG A 1 134 ? 9.382 5.477 6.760 1.00 94.06 134 ARG A N 1
ATOM 1095 C CA . ARG A 1 134 ? 8.855 5.345 8.128 1.00 94.06 134 ARG A CA 1
ATOM 1096 C C . ARG A 1 134 ? 8.223 6.633 8.651 1.00 94.06 134 ARG A C 1
ATOM 1098 O O . ARG A 1 134 ? 7.135 6.563 9.203 1.00 94.06 134 ARG A O 1
ATOM 1105 N N . ASP A 1 135 ? 8.842 7.791 8.417 1.00 94.31 135 ASP A N 1
ATOM 1106 C CA . ASP A 1 135 ? 8.300 9.088 8.852 1.00 94.31 135 ASP A CA 1
ATOM 1107 C C . ASP A 1 135 ? 6.900 9.344 8.275 1.00 94.31 135 ASP A C 1
ATOM 1109 O O . ASP A 1 135 ? 6.002 9.804 8.977 1.00 94.31 135 ASP A O 1
ATOM 1113 N N . SER A 1 136 ? 6.693 9.006 6.996 1.00 94.69 136 SER A N 1
ATOM 1114 C CA . SER A 1 136 ? 5.394 9.169 6.334 1.00 94.69 136 SER A CA 1
ATOM 1115 C C . SER A 1 136 ? 4.353 8.199 6.889 1.00 94.69 136 SER A C 1
ATOM 1117 O O . SER A 1 136 ? 3.211 8.588 7.109 1.00 94.69 136 SER A O 1
ATOM 1119 N N . GLU A 1 137 ? 4.734 6.949 7.154 1.00 95.00 137 GLU A N 1
ATOM 1120 C CA . GLU A 1 137 ? 3.824 5.964 7.747 1.00 95.00 137 GLU A CA 1
ATOM 1121 C C . GLU A 1 137 ? 3.448 6.303 9.188 1.00 95.00 137 GLU A C 1
ATOM 1123 O O . GLU A 1 137 ? 2.284 6.178 9.562 1.00 95.00 137 GLU A O 1
ATOM 1128 N N . VAL A 1 138 ? 4.405 6.779 9.988 1.00 94.50 138 VAL A N 1
ATOM 1129 C CA . VAL A 1 138 ? 4.140 7.268 11.345 1.00 94.50 138 VAL A CA 1
ATOM 1130 C C . VAL A 1 138 ? 3.201 8.469 11.297 1.00 94.50 138 VAL A C 1
ATOM 1132 O O . VAL A 1 138 ? 2.243 8.500 12.061 1.00 94.50 138 VAL A O 1
ATOM 1135 N N . ALA A 1 139 ? 3.399 9.414 10.373 1.00 93.38 139 ALA A N 1
ATOM 1136 C CA . ALA A 1 139 ? 2.484 10.543 10.200 1.00 93.38 139 ALA A CA 1
ATOM 1137 C C . ALA A 1 139 ? 1.048 10.091 9.866 1.00 93.38 139 ALA A C 1
ATOM 1139 O O . ALA A 1 139 ? 0.090 10.638 10.412 1.00 93.38 139 ALA A O 1
ATOM 1140 N N . ILE A 1 140 ? 0.890 9.060 9.027 1.00 93.25 140 ILE A N 1
ATOM 1141 C CA . ILE A 1 140 ? -0.420 8.462 8.722 1.00 93.25 140 ILE A CA 1
ATOM 1142 C C . ILE A 1 140 ? -1.042 7.830 9.978 1.00 93.25 140 ILE A C 1
ATOM 1144 O O . ILE A 1 140 ? -2.207 8.087 10.283 1.00 93.25 140 ILE A O 1
ATOM 1148 N N . LEU A 1 141 ? -0.273 7.043 10.736 1.00 94.19 141 LEU A N 1
ATOM 1149 C CA . LEU A 1 141 ? -0.749 6.408 11.970 1.00 94.19 141 LEU A CA 1
ATOM 1150 C C . LEU A 1 141 ? -1.133 7.440 13.042 1.00 94.19 141 LEU A C 1
ATOM 1152 O O . LEU A 1 141 ? -2.169 7.287 13.688 1.00 94.19 141 LEU A O 1
ATOM 1156 N N . LEU A 1 142 ? -0.339 8.502 13.205 1.00 93.19 142 LEU A N 1
ATOM 1157 C CA . LEU A 1 142 ? -0.635 9.604 14.122 1.00 93.19 142 LEU A CA 1
ATOM 1158 C C . LEU A 1 142 ? -1.907 10.342 13.703 1.00 93.19 142 LEU A C 1
ATOM 1160 O O . LEU A 1 142 ? -2.770 10.560 14.545 1.00 93.19 142 LEU A O 1
ATOM 1164 N N . SER A 1 143 ? -2.070 10.647 12.411 1.00 90.88 143 SER A N 1
ATOM 1165 C CA . SER A 1 143 ? -3.298 11.257 11.877 1.00 90.88 143 SER A CA 1
ATOM 1166 C C . SER A 1 143 ? -4.540 10.420 12.215 1.00 90.88 143 SER A C 1
ATOM 1168 O O . SER A 1 143 ? -5.547 10.954 12.685 1.00 90.88 143 SER A O 1
ATOM 1170 N N . ALA A 1 144 ? -4.464 9.095 12.050 1.00 91.56 144 ALA A N 1
ATOM 1171 C CA . ALA A 1 144 ? -5.559 8.197 12.405 1.00 91.56 144 ALA A CA 1
ATOM 1172 C C . ALA A 1 144 ? -5.835 8.178 13.918 1.00 91.56 144 ALA A C 1
ATOM 1174 O O . ALA A 1 144 ? -6.988 8.288 14.338 1.00 91.56 144 ALA A O 1
ATOM 1175 N N . LEU A 1 145 ? -4.789 8.093 14.745 1.00 91.88 145 LEU A N 1
ATOM 1176 C CA . LEU A 1 145 ? -4.927 8.079 16.201 1.00 91.88 145 LEU A CA 1
ATOM 1177 C C . LEU A 1 145 ? -5.505 9.394 16.739 1.00 91.88 145 LEU A C 1
ATOM 1179 O O . LEU A 1 145 ? -6.382 9.361 17.598 1.00 91.88 145 LEU A O 1
ATOM 1183 N N . SER A 1 146 ? -5.081 10.542 16.206 1.00 90.81 146 SER A N 1
ATOM 1184 C CA . SER A 1 146 ? -5.618 11.851 16.591 1.00 90.81 146 SER A CA 1
ATOM 1185 C C . SER A 1 146 ? -7.120 11.961 16.321 1.00 90.81 146 SER A C 1
ATOM 1187 O O . SER A 1 146 ? -7.841 12.521 17.144 1.00 90.81 146 SER A O 1
ATOM 1189 N N . LYS A 1 147 ? -7.621 11.388 15.216 1.00 87.94 147 LYS A N 1
ATOM 1190 C CA . LYS A 1 147 ? -9.067 11.342 14.929 1.00 87.94 147 LYS A CA 1
ATOM 1191 C C . LYS A 1 147 ? -9.826 10.519 15.973 1.00 87.94 147 LYS A C 1
ATOM 1193 O O . LYS A 1 147 ? -10.860 10.970 16.458 1.00 87.94 147 LYS A O 1
ATOM 1198 N N . ILE A 1 148 ? -9.293 9.355 16.352 1.00 90.06 148 ILE A N 1
ATOM 1199 C CA . ILE A 1 148 ? -9.887 8.489 17.385 1.00 90.06 148 ILE A CA 1
ATOM 1200 C C . ILE A 1 148 ? -9.884 9.198 18.744 1.00 90.06 148 ILE A C 1
ATOM 1202 O O . ILE A 1 148 ? -10.902 9.232 19.430 1.00 90.06 148 ILE A O 1
ATOM 1206 N N . GLN A 1 149 ? -8.758 9.812 19.119 1.00 91.50 149 GLN A N 1
ATOM 1207 C CA . GLN A 1 149 ? -8.639 10.552 20.373 1.00 91.50 149 GLN A CA 1
ATOM 1208 C C . GLN A 1 149 ? -9.636 11.713 20.429 1.00 91.50 149 GLN A C 1
ATOM 1210 O O . GLN A 1 149 ? -10.323 11.888 21.429 1.00 91.50 149 GLN A O 1
ATOM 1215 N N . TYR A 1 150 ? -9.762 12.473 19.342 1.00 89.69 150 TYR A N 1
ATOM 1216 C CA . TYR A 1 150 ? -10.722 13.568 19.249 1.00 89.69 150 TYR A CA 1
ATOM 1217 C C . TYR A 1 150 ? -12.173 13.101 19.419 1.00 89.69 150 TYR A C 1
ATOM 1219 O O . TYR A 1 150 ? -12.952 13.763 20.099 1.00 89.69 150 TYR A O 1
ATOM 1227 N N . GLN A 1 151 ? -12.536 11.956 18.834 1.00 87.38 151 GLN A N 1
ATOM 1228 C CA . GLN A 1 151 ? -13.861 11.355 19.008 1.00 87.38 151 GLN A CA 1
ATOM 1229 C C . GLN A 1 151 ? -14.094 10.911 20.457 1.00 87.38 151 GLN A C 1
ATOM 1231 O O . GLN A 1 151 ? -15.158 11.178 21.006 1.00 87.38 151 GLN A O 1
ATOM 1236 N N . SER A 1 152 ? -13.089 10.308 21.097 1.00 88.62 152 SER A N 1
ATOM 1237 C CA . SER A 1 152 ? -13.171 9.869 22.496 1.00 88.62 152 SER A CA 1
ATOM 1238 C C . SER A 1 152 ? -13.270 11.017 23.501 1.00 88.62 152 SER A C 1
ATOM 1240 O O . SER A 1 152 ? -13.778 10.797 24.590 1.00 88.62 152 SER A O 1
ATOM 1242 N N . LEU A 1 153 ? -12.756 12.209 23.181 1.00 86.12 153 LEU A N 1
ATOM 1243 C CA . LEU A 1 153 ? -12.847 13.392 24.050 1.00 86.12 153 LEU A CA 1
ATOM 1244 C C . LEU A 1 153 ? -14.177 14.147 23.901 1.00 86.12 153 LEU A C 1
ATOM 1246 O O . LEU A 1 153 ? -14.451 15.064 24.672 1.00 86.12 153 LEU A O 1
ATOM 1250 N N . LYS A 1 154 ? -14.965 13.815 22.875 1.00 76.31 154 LYS A N 1
ATOM 1251 C CA . LYS A 1 154 ? -16.261 14.437 22.579 1.00 76.31 154 LYS A CA 1
ATOM 12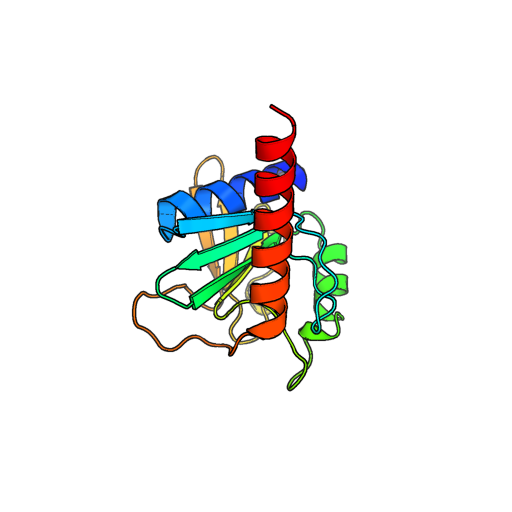52 C C . LYS A 1 154 ? -17.469 13.600 23.004 1.00 76.31 154 LYS A C 1
ATOM 1254 O O . LYS A 1 154 ? -18.573 14.140 22.982 1.00 76.31 154 LYS A O 1
ATOM 1259 N N . GLY A 1 155 ? -17.271 12.315 23.295 1.00 58.66 155 GLY A N 1
ATOM 1260 C CA . GLY A 1 155 ? -18.293 11.408 23.827 1.00 58.66 155 GLY A CA 1
ATOM 1261 C C . GLY A 1 155 ? -18.200 11.312 25.337 1.00 58.66 155 GLY A C 1
ATOM 1262 O O . GLY A 1 155 ? -19.272 11.168 25.957 1.00 58.66 155 GLY A O 1
#

Sequence (155 aa):
LVTEFDIMDHIELIDRAIKWLKNTFHCRIVLSESVAYTRSGETPDAIGWVYGKSILVECKNHLSDFYADQKKRSRFPGMPALGHWRFYLTPPNLIHHNKIPSGWGLYEVHGKKILHRGGSKYIKYEKSPFESCRDSEVAILLSALSKIQYQSLKG

pLDDT: mean 91.07, std 11.55, range [36.09, 98.69]

Secondary structure (DSSP, 8-state):
---------HHHHHHHHHHHHHHTS--SEEEES-----TT----SEEEEETTEEEEEEE-SSHHHHHHHTTSGGGSTTS----SEEEEEESTTSS-GGGSPTT-EEEEEETTEEEEEEE----TTSPPSS---HHHHHHHHHHHHHHHHHHHTT-

Radius of gyration: 15.66 Å; chains: 1; bounding box: 34×30×52 Å